Protein AF-A0A920PCC2-F1 (afdb_monomer_lite)

Radius of gyration: 27.1 Å; chains: 1; bounding box: 76×40×64 Å

Foldseek 3Di:
DVVVVVVVVVVVVVVVVVVVVVVVVVVPDDPLDQDDCVLVVVQLVPFWDWDADPNDTDGDGNLVVCLVDVSLVVVLVVLVPDDPVSQDDPVSVVVSVVSNVVSVLSVCPNVPPPDPDSCVCADPPGDNVPDDDD

Secondary structure (DSSP, 8-state):
-HHHHHHHHHHHHHHHHHHHHHHHHHTS----PPPP-HHHHHHHHHHEEEEEETTEEEEEE-HHHHTT-HHHHHHHHHHHT--GGG--SHHHHHHHHHHHHHHHHHHHHHHH-S-S-GGGGSBTTB-GGGSPP-

pLDDT: mean 84.81, std 14.41, range [47.28, 98.25]

Sequence (134 aa):
MQNNFQIVNGIKEKIKILAVSLIFILNGITPVSAFDFSDWDSLIGRHVRPKKVDGILIHAVNYENLKKDSEFSNLVSRLESVHLDSLKTRDEKLVFWINTYNILAAKMVVDHFPIKSIKDIGGFFSPVWKKKSR

Structure (mmCIF, N/CA/C/O backbone):
data_AF-A0A920PCC2-F1
#
_entry.id   AF-A0A920PCC2-F1
#
loop_
_atom_site.group_PDB
_atom_site.id
_atom_site.type_symbol
_atom_site.label_atom_id
_atom_site.label_alt_id
_atom_site.label_comp_id
_atom_site.label_asym_id
_atom_site.label_entity_id
_atom_site.label_seq_id
_atom_site.pdbx_PDB_ins_code
_atom_site.Cartn_x
_atom_site.Cartn_y
_atom_site.Cartn_z
_atom_site.occupancy
_atom_site.B_iso_or_equiv
_atom_site.auth_seq_id
_atom_site.auth_comp_id
_atom_site.auth_asym_id
_atom_site.auth_atom_id
_atom_site.pdbx_PDB_model_num
ATOM 1 N N . MET A 1 1 ? 51.505 -21.918 -50.160 1.00 58.69 1 MET A N 1
ATOM 2 C CA . MET A 1 1 ? 51.452 -21.409 -48.766 1.00 58.69 1 MET A CA 1
ATOM 3 C C . MET A 1 1 ? 50.522 -20.198 -48.584 1.00 58.69 1 MET A C 1
ATOM 5 O O . MET A 1 1 ? 49.883 -20.116 -47.546 1.00 58.69 1 MET A O 1
ATOM 9 N N . GLN A 1 2 ? 50.356 -19.313 -49.579 1.00 59.25 2 GLN A N 1
ATOM 10 C CA . GLN A 1 2 ? 49.478 -18.124 -49.497 1.00 59.25 2 GLN A CA 1
ATOM 11 C C . GLN A 1 2 ? 47.971 -18.415 -49.326 1.00 59.25 2 GLN A C 1
ATOM 13 O O . GLN A 1 2 ? 47.286 -17.666 -48.638 1.00 59.25 2 GLN A O 1
ATOM 18 N N . ASN A 1 3 ? 47.460 -19.511 -49.899 1.00 67.88 3 ASN A N 1
ATOM 19 C CA . ASN A 1 3 ? 46.026 -19.837 -49.882 1.00 67.88 3 ASN A CA 1
ATOM 20 C C . ASN A 1 3 ? 45.499 -20.148 -48.465 1.00 67.88 3 ASN A C 1
ATOM 22 O O . ASN A 1 3 ? 44.472 -19.628 -48.038 1.00 67.88 3 ASN A O 1
ATOM 26 N N . ASN A 1 4 ? 46.264 -20.916 -47.682 1.00 70.38 4 ASN A N 1
ATOM 27 C CA . ASN A 1 4 ? 45.880 -21.285 -46.315 1.00 70.38 4 ASN A CA 1
ATOM 28 C C . ASN A 1 4 ? 45.864 -20.071 -45.377 1.00 70.38 4 ASN A C 1
ATOM 30 O O . ASN A 1 4 ? 45.032 -19.999 -44.479 1.00 70.38 4 ASN A O 1
ATOM 34 N N . PHE A 1 5 ? 46.741 -19.089 -45.608 1.00 73.56 5 PHE A N 1
ATOM 35 C CA . PHE A 1 5 ? 46.778 -17.858 -44.819 1.00 73.56 5 PHE A CA 1
ATOM 36 C C . PHE A 1 5 ? 45.526 -16.995 -45.042 1.00 73.56 5 PHE A C 1
ATOM 38 O O . PHE A 1 5 ? 44.940 -16.502 -44.081 1.00 73.56 5 PHE A O 1
ATOM 45 N N . GLN A 1 6 ? 45.062 -16.875 -46.290 1.00 75.56 6 GLN A N 1
ATOM 46 C CA . GLN A 1 6 ? 43.841 -16.128 -46.618 1.00 75.56 6 GLN A CA 1
ATOM 47 C C . GLN A 1 6 ? 42.579 -16.806 -46.069 1.00 75.56 6 GLN A C 1
ATOM 49 O O . GLN A 1 6 ? 41.711 -16.134 -45.514 1.00 75.56 6 GLN A O 1
ATOM 54 N N . ILE A 1 7 ? 42.513 -18.141 -46.132 1.00 79.25 7 ILE A N 1
ATOM 55 C CA . ILE A 1 7 ? 41.408 -18.921 -45.555 1.00 79.25 7 ILE A CA 1
ATOM 56 C C . ILE A 1 7 ? 41.351 -18.735 -44.031 1.00 79.25 7 ILE A C 1
ATOM 58 O O . ILE A 1 7 ? 40.291 -18.438 -43.482 1.00 79.25 7 ILE A O 1
ATOM 62 N N . VAL A 1 8 ? 42.492 -18.846 -43.342 1.00 81.94 8 VAL A N 1
ATOM 63 C CA . VAL A 1 8 ? 42.563 -18.690 -41.879 1.00 81.94 8 VAL A CA 1
ATOM 64 C C . VAL A 1 8 ? 42.198 -17.267 -41.444 1.00 81.94 8 VAL A C 1
ATOM 66 O O . VAL A 1 8 ? 41.481 -17.100 -40.457 1.00 81.94 8 VAL A O 1
ATOM 69 N N . ASN A 1 9 ? 42.627 -16.241 -42.181 1.00 83.62 9 ASN A N 1
ATOM 70 C CA . ASN A 1 9 ? 42.258 -14.855 -41.881 1.00 83.62 9 ASN A CA 1
ATOM 71 C C . ASN A 1 9 ? 40.765 -14.593 -42.122 1.00 83.62 9 ASN A C 1
ATOM 73 O O . ASN A 1 9 ? 40.118 -13.972 -41.281 1.00 83.62 9 ASN A O 1
ATOM 77 N N . GLY A 1 10 ? 40.190 -15.144 -43.196 1.00 81.50 10 GLY A N 1
ATOM 78 C CA . GLY A 1 10 ? 38.750 -15.070 -43.451 1.00 81.50 10 GLY A CA 1
ATOM 79 C C . GLY A 1 10 ? 37.911 -15.752 -42.364 1.00 81.50 10 GLY A C 1
ATOM 80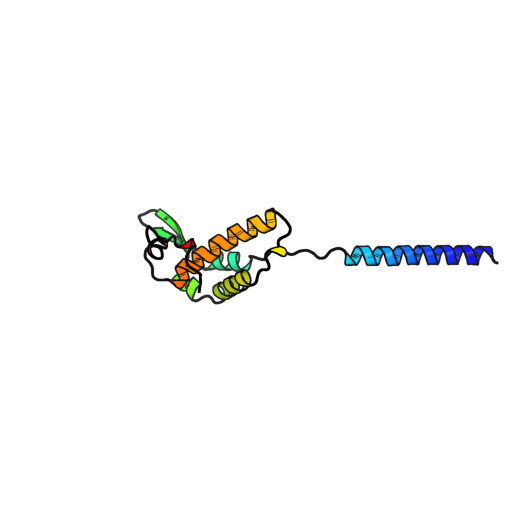 O O . GLY A 1 10 ? 36.869 -15.232 -41.970 1.00 81.50 10 GLY A O 1
ATOM 81 N N . ILE A 1 11 ? 38.380 -16.881 -41.822 1.00 84.44 11 ILE A N 1
ATOM 82 C CA . ILE A 1 11 ? 37.731 -17.565 -40.692 1.00 84.44 11 ILE A CA 1
ATOM 83 C C . ILE A 1 11 ? 37.822 -16.719 -39.413 1.00 84.44 11 ILE A C 1
ATOM 85 O O . ILE A 1 11 ? 36.819 -16.563 -38.719 1.00 84.44 11 ILE A O 1
ATOM 89 N N . LYS A 1 12 ? 38.984 -16.123 -39.114 1.00 85.19 12 LYS A N 1
ATOM 90 C CA . LYS A 1 12 ? 39.169 -15.251 -37.938 1.00 85.19 12 LYS A CA 1
ATOM 91 C C . LYS A 1 12 ? 38.277 -14.009 -37.978 1.00 85.19 12 LYS A C 1
ATOM 93 O O . LYS A 1 12 ? 37.708 -13.654 -36.949 1.00 85.19 12 LYS A O 1
ATOM 98 N N . GLU A 1 13 ? 38.113 -13.390 -39.145 1.00 84.56 13 GLU A N 1
ATOM 99 C CA . GLU A 1 13 ? 37.207 -12.247 -39.316 1.00 84.56 13 GLU A CA 1
ATOM 100 C C . GLU A 1 13 ? 35.737 -12.649 -39.143 1.00 84.56 13 GLU A C 1
ATOM 102 O O . GLU A 1 13 ? 34.997 -11.980 -38.424 1.00 84.56 13 GLU A O 1
ATOM 107 N N . LYS A 1 14 ? 35.314 -13.802 -39.680 1.00 86.38 14 LYS A N 1
ATOM 108 C CA . LYS A 1 14 ? 33.956 -14.324 -39.436 1.00 86.38 14 LYS A CA 1
ATOM 109 C C . LYS A 1 14 ? 33.704 -14.637 -37.958 1.00 86.38 14 LYS A C 1
ATOM 111 O O . LYS A 1 14 ? 32.632 -14.316 -37.453 1.00 86.38 14 LYS A O 1
ATOM 116 N N . ILE A 1 15 ? 34.685 -15.216 -37.258 1.00 86.81 15 ILE A N 1
ATOM 117 C CA . ILE A 1 15 ? 34.603 -15.484 -35.813 1.00 86.81 15 ILE A CA 1
ATOM 118 C C . ILE A 1 15 ? 34.516 -14.175 -35.021 1.00 86.81 15 ILE A C 1
ATOM 120 O O . ILE A 1 15 ? 33.695 -14.080 -34.113 1.00 86.81 15 ILE A O 1
ATOM 124 N N . LYS A 1 16 ? 35.299 -13.148 -35.376 1.00 86.06 16 LYS A N 1
ATOM 125 C CA . LYS A 1 16 ? 35.195 -11.818 -34.757 1.00 86.06 16 LYS A CA 1
ATOM 126 C C . LYS A 1 16 ? 33.820 -11.193 -34.968 1.00 86.06 16 LYS A C 1
ATOM 128 O O . LYS A 1 16 ? 33.236 -10.713 -34.005 1.00 86.06 16 LYS A O 1
ATOM 133 N N . ILE A 1 17 ? 33.289 -11.223 -36.191 1.00 85.00 17 ILE A N 1
ATOM 134 C CA . ILE A 1 17 ? 31.962 -10.671 -36.503 1.00 85.00 17 ILE A CA 1
ATOM 135 C C . ILE A 1 17 ? 30.872 -11.404 -35.710 1.00 85.00 17 ILE A C 1
ATOM 137 O O . ILE A 1 17 ? 29.999 -10.757 -35.130 1.00 85.00 17 ILE A O 1
ATOM 141 N N . LEU A 1 18 ? 30.946 -12.736 -35.620 1.00 86.00 18 LEU A N 1
ATOM 142 C CA . LEU A 1 18 ? 30.042 -13.543 -34.793 1.00 86.00 18 LEU A CA 1
ATOM 143 C C . LEU A 1 18 ? 30.160 -13.196 -33.304 1.00 86.00 18 LEU A C 1
ATOM 145 O O . LEU A 1 18 ? 29.140 -13.003 -32.648 1.00 86.00 18 LEU A O 1
ATOM 149 N N . ALA A 1 19 ? 31.380 -13.062 -32.779 1.00 84.62 19 ALA A N 1
ATOM 150 C CA . ALA A 1 19 ? 31.618 -12.721 -31.379 1.00 84.62 19 ALA A CA 1
ATOM 151 C C . ALA A 1 19 ? 31.102 -11.315 -31.029 1.00 84.62 19 ALA A C 1
ATOM 153 O O . ALA A 1 19 ? 30.443 -11.140 -30.007 1.00 84.62 19 ALA A O 1
ATOM 154 N N . VAL A 1 20 ? 31.331 -10.325 -31.897 1.00 84.00 20 VAL A N 1
ATOM 155 C CA . VAL A 1 20 ? 30.809 -8.960 -31.725 1.00 84.00 20 VAL A CA 1
ATOM 156 C C . VAL A 1 20 ? 29.280 -8.956 -31.790 1.00 84.00 20 VAL A C 1
ATOM 158 O O . VAL A 1 20 ? 28.636 -8.368 -30.926 1.00 84.00 20 VAL A O 1
ATOM 161 N N . SER A 1 21 ? 28.687 -9.668 -32.750 1.00 80.56 21 SER A N 1
ATOM 162 C CA . SER A 1 21 ? 27.225 -9.765 -32.881 1.00 80.56 21 SER A CA 1
ATOM 1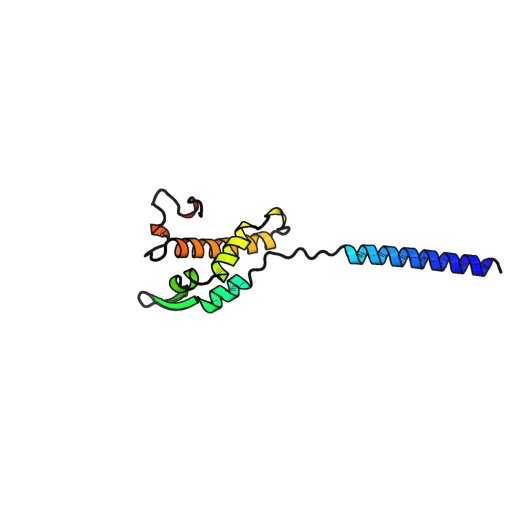63 C C . SER A 1 21 ? 26.581 -10.424 -31.656 1.00 80.56 21 SER A C 1
ATOM 165 O O . SER A 1 21 ? 25.548 -9.964 -31.177 1.00 80.56 21 SER A O 1
ATOM 167 N N . LEU A 1 22 ? 27.220 -11.456 -31.096 1.00 79.94 22 LEU A N 1
ATOM 168 C CA . LEU A 1 22 ? 26.760 -12.133 -29.884 1.00 79.94 22 LEU A CA 1
ATOM 169 C C . LEU A 1 22 ? 26.803 -11.211 -28.655 1.00 79.94 22 LEU A C 1
ATOM 171 O O . LEU A 1 22 ? 25.872 -11.217 -27.855 1.00 79.94 22 LEU A O 1
ATOM 175 N N . ILE A 1 23 ? 27.833 -10.367 -28.531 1.00 78.25 23 ILE A N 1
ATOM 176 C CA . ILE A 1 23 ? 27.928 -9.361 -27.461 1.00 78.25 23 ILE A CA 1
ATOM 177 C C . ILE A 1 23 ? 26.785 -8.340 -27.570 1.00 78.25 23 ILE A C 1
ATOM 179 O O . ILE A 1 23 ? 26.176 -8.006 -26.556 1.00 78.25 23 ILE A O 1
ATOM 183 N N . PHE A 1 24 ? 26.431 -7.883 -28.775 1.00 69.25 24 PHE A N 1
ATOM 184 C CA . PHE A 1 24 ? 25.303 -6.960 -28.959 1.00 69.25 24 PHE A CA 1
ATOM 185 C C . PHE A 1 24 ? 23.943 -7.591 -28.620 1.00 69.25 24 PHE A C 1
ATOM 187 O O . PHE A 1 24 ? 23.093 -6.917 -28.042 1.00 69.25 24 PHE A O 1
ATOM 194 N N . ILE A 1 25 ? 23.748 -8.883 -28.902 1.00 73.69 25 ILE A N 1
ATOM 195 C CA . ILE A 1 25 ? 22.517 -9.611 -28.548 1.00 73.69 25 ILE A CA 1
ATOM 196 C C . ILE A 1 25 ? 22.395 -9.786 -27.023 1.00 73.69 25 ILE A C 1
ATOM 198 O O . ILE A 1 25 ? 21.310 -9.626 -26.469 1.00 73.69 25 ILE A O 1
ATOM 202 N N . LEU A 1 26 ? 23.505 -10.054 -26.327 1.00 66.50 26 LEU A N 1
ATOM 203 C CA . LEU A 1 26 ? 23.517 -10.266 -24.873 1.00 66.50 26 LEU A CA 1
ATOM 204 C C . LEU A 1 26 ? 23.318 -8.977 -24.053 1.00 66.50 26 LEU A C 1
ATOM 206 O O . LEU A 1 26 ? 22.859 -9.052 -22.918 1.00 66.50 26 LEU A O 1
ATOM 210 N N . ASN A 1 27 ? 23.617 -7.801 -24.613 1.00 63.69 27 ASN A N 1
ATOM 211 C CA . ASN A 1 27 ? 23.424 -6.509 -23.936 1.00 63.69 27 ASN A CA 1
ATOM 212 C C . ASN A 1 27 ? 22.042 -5.868 -24.197 1.00 63.69 27 ASN A C 1
ATOM 214 O O . ASN A 1 27 ? 21.749 -4.808 -23.650 1.00 63.69 27 ASN A O 1
ATOM 218 N N . GLY A 1 28 ? 21.197 -6.480 -25.037 1.00 59.84 28 GLY A N 1
ATOM 219 C CA . GLY A 1 28 ? 19.939 -5.887 -25.512 1.00 59.84 28 GLY A CA 1
ATOM 220 C C . GLY A 1 28 ? 18.685 -6.207 -24.693 1.00 59.84 28 GLY A C 1
ATOM 221 O O . GLY A 1 28 ? 17.612 -5.716 -25.033 1.00 59.84 28 GLY A O 1
ATOM 222 N N . ILE A 1 29 ? 18.781 -7.025 -23.643 1.00 59.62 29 ILE A N 1
ATOM 223 C CA . ILE A 1 29 ? 17.620 -7.438 -22.843 1.00 59.62 29 ILE A CA 1
ATOM 224 C C . ILE A 1 29 ? 17.801 -6.924 -21.417 1.00 59.62 29 ILE A C 1
ATOM 226 O O . ILE A 1 29 ? 18.230 -7.654 -20.527 1.00 59.62 29 ILE A O 1
ATOM 230 N N . THR A 1 30 ? 17.476 -5.655 -21.183 1.00 57.75 30 THR A N 1
ATOM 231 C CA . THR A 1 30 ? 17.138 -5.225 -19.826 1.00 57.75 30 THR A CA 1
ATOM 232 C C . THR A 1 30 ? 15.684 -5.630 -19.587 1.00 57.75 30 THR A C 1
ATOM 234 O O . THR A 1 30 ? 14.793 -5.112 -20.265 1.00 57.75 30 THR A O 1
ATOM 237 N N . PRO A 1 31 ? 15.391 -6.580 -18.680 1.00 57.38 31 PRO A N 1
ATOM 238 C CA . PRO A 1 31 ? 14.012 -6.795 -18.283 1.00 57.38 31 PRO A CA 1
ATOM 239 C C . PRO A 1 31 ? 13.528 -5.492 -17.648 1.00 57.38 31 PRO A C 1
ATOM 241 O O . PRO A 1 31 ? 14.037 -5.067 -16.609 1.00 57.38 31 PRO A O 1
ATOM 244 N N . VAL A 1 32 ? 12.574 -4.822 -18.294 1.00 60.06 32 VAL A N 1
ATOM 245 C CA . VAL A 1 32 ? 11.833 -3.756 -17.630 1.00 60.06 32 VAL A CA 1
ATOM 246 C C . VAL A 1 32 ? 10.965 -4.455 -16.590 1.00 60.06 32 VAL A C 1
ATOM 248 O O . VAL A 1 32 ? 10.010 -5.154 -16.916 1.00 60.06 32 VAL A O 1
ATOM 251 N N . SER A 1 33 ? 11.387 -4.405 -15.329 1.00 65.88 33 SER A N 1
ATOM 252 C CA . SER A 1 33 ? 10.588 -4.989 -14.260 1.00 65.88 33 SER A CA 1
ATOM 253 C C . SER A 1 33 ? 9.437 -4.041 -13.968 1.00 65.88 33 SER A C 1
ATOM 255 O O . SER A 1 33 ? 9.660 -2.877 -13.630 1.00 65.88 33 SER A O 1
ATOM 257 N N . ALA A 1 34 ? 8.210 -4.547 -14.069 1.00 80.81 34 ALA A N 1
ATOM 258 C CA . ALA A 1 34 ? 7.047 -3.894 -13.490 1.00 80.81 34 ALA A CA 1
ATOM 259 C C . ALA A 1 34 ? 7.261 -3.663 -11.980 1.00 80.81 34 ALA A C 1
ATOM 261 O O . ALA A 1 34 ? 8.113 -4.306 -11.355 1.00 80.81 34 ALA A O 1
ATOM 262 N N . PHE A 1 35 ? 6.484 -2.751 -11.390 1.00 90.81 35 PHE A N 1
ATOM 263 C CA . PHE A 1 35 ? 6.489 -2.557 -9.940 1.00 90.81 35 PHE A CA 1
ATOM 264 C C . PHE A 1 35 ? 6.115 -3.867 -9.231 1.00 90.81 35 PHE A C 1
ATOM 266 O O . PHE A 1 35 ? 5.087 -4.466 -9.546 1.00 90.81 35 PHE A O 1
ATOM 273 N N . ASP A 1 36 ? 6.942 -4.294 -8.279 1.00 92.31 36 ASP A N 1
ATOM 274 C CA . ASP A 1 36 ? 6.700 -5.505 -7.495 1.00 92.31 36 ASP A CA 1
ATOM 275 C C . ASP A 1 36 ? 5.752 -5.226 -6.318 1.00 92.31 36 ASP A C 1
ATOM 277 O O . ASP A 1 36 ? 6.069 -4.407 -5.452 1.00 92.31 36 ASP A O 1
ATOM 281 N N . PHE A 1 37 ? 4.618 -5.931 -6.296 1.00 95.56 37 PHE A N 1
ATOM 282 C CA . PHE A 1 37 ? 3.569 -5.857 -5.273 1.00 95.56 37 PHE A CA 1
ATOM 283 C C . PHE A 1 37 ? 3.582 -7.052 -4.295 1.00 95.56 37 PHE A C 1
ATOM 285 O O . PHE A 1 37 ? 2.620 -7.250 -3.556 1.00 95.56 37 PHE A O 1
ATOM 292 N N . SER A 1 38 ? 4.645 -7.862 -4.264 1.00 95.69 38 SER A N 1
ATOM 293 C CA . SER A 1 38 ? 4.753 -9.035 -3.378 1.00 95.69 38 SER A CA 1
ATOM 294 C C . SER A 1 38 ? 4.637 -8.710 -1.876 1.00 95.69 38 SER A C 1
ATOM 296 O O . SER A 1 38 ? 4.126 -9.510 -1.082 1.00 95.69 38 SER A O 1
ATOM 298 N N . ASP A 1 39 ? 5.062 -7.513 -1.471 1.00 95.25 39 ASP A N 1
ATOM 299 C CA . ASP A 1 39 ? 4.877 -6.981 -0.121 1.00 95.25 39 ASP A CA 1
ATOM 300 C C . ASP A 1 39 ? 3.405 -6.678 0.174 1.00 95.25 39 ASP A C 1
ATOM 302 O O . ASP A 1 39 ? 2.920 -6.996 1.261 1.00 95.25 39 ASP A O 1
ATOM 306 N N . TRP A 1 40 ? 2.658 -6.152 -0.802 1.00 97.25 40 TRP A N 1
ATOM 307 C CA . TRP A 1 40 ? 1.211 -5.982 -0.683 1.00 97.25 40 TRP A CA 1
ATOM 308 C C . TRP A 1 40 ? 0.488 -7.320 -0.501 1.00 97.25 40 TRP A C 1
ATOM 310 O O . TRP A 1 40 ? -0.328 -7.443 0.415 1.00 97.25 40 TRP A O 1
ATOM 320 N N . ASP A 1 41 ? 0.834 -8.338 -1.294 1.00 96.62 41 ASP A N 1
ATOM 321 C CA . ASP A 1 41 ? 0.276 -9.693 -1.169 1.00 96.62 41 ASP A CA 1
ATOM 322 C C . ASP A 1 41 ? 0.548 -10.298 0.219 1.00 96.62 41 ASP A C 1
ATOM 324 O O . ASP A 1 41 ? -0.325 -10.897 0.860 1.00 96.62 41 ASP A O 1
ATOM 328 N N . SER A 1 42 ? 1.755 -10.079 0.736 1.00 97.62 42 SER A N 1
ATOM 329 C CA . SER A 1 42 ? 2.138 -10.518 2.077 1.00 97.62 42 SER A CA 1
ATOM 330 C C . SER A 1 42 ? 1.347 -9.777 3.163 1.00 97.62 42 SER A C 1
ATOM 332 O O . SER A 1 42 ? 0.832 -10.399 4.099 1.00 97.62 42 SER A O 1
ATOM 334 N N . LEU A 1 43 ? 1.182 -8.458 3.026 1.00 98.19 43 LEU A N 1
ATOM 335 C CA . LEU A 1 43 ? 0.423 -7.616 3.953 1.00 98.19 43 LEU A CA 1
ATOM 336 C C . LEU A 1 43 ? -1.051 -8.022 4.024 1.00 98.19 43 LEU A C 1
ATOM 338 O O . LEU A 1 43 ? -1.580 -8.192 5.127 1.00 98.19 43 LEU A O 1
ATOM 342 N N . ILE A 1 44 ? -1.719 -8.240 2.885 1.00 96.81 44 ILE A N 1
ATOM 343 C CA . ILE A 1 44 ? -3.113 -8.711 2.887 1.00 96.81 44 ILE A CA 1
ATOM 344 C C . ILE A 1 44 ? -3.217 -10.105 3.517 1.00 96.81 44 ILE A C 1
ATOM 346 O O . ILE A 1 44 ? -4.109 -10.342 4.334 1.00 96.81 44 ILE A O 1
ATOM 350 N N . GLY A 1 45 ? -2.260 -10.997 3.239 1.00 97.31 45 GLY A N 1
ATOM 351 C CA . GLY A 1 45 ? -2.202 -12.332 3.829 1.00 97.31 45 GLY A CA 1
ATOM 352 C C . GLY A 1 45 ? -2.064 -12.308 5.355 1.00 97.31 45 GLY A C 1
ATOM 353 O O . GLY A 1 45 ? -2.643 -13.147 6.050 1.00 97.31 45 GLY A O 1
ATOM 354 N N . ARG A 1 46 ? -1.362 -11.319 5.917 1.00 97.56 46 ARG A N 1
ATOM 355 C CA . ARG A 1 46 ? -1.201 -11.157 7.373 1.00 97.56 46 ARG A CA 1
ATOM 356 C C . ARG A 1 46 ? -2.361 -10.419 8.038 1.00 97.56 46 ARG A C 1
ATOM 358 O O . ARG A 1 46 ? -2.754 -10.801 9.140 1.00 97.56 46 ARG A O 1
ATOM 365 N N . HIS A 1 47 ? -2.931 -9.411 7.381 1.00 97.88 47 HIS A N 1
ATOM 366 C CA . HIS A 1 47 ? -3.845 -8.461 8.028 1.00 97.88 47 HIS A CA 1
ATOM 367 C C . HIS A 1 47 ? -5.313 -8.596 7.624 1.00 97.88 47 HIS A C 1
ATOM 369 O O . HIS A 1 47 ? -6.162 -7.979 8.263 1.00 97.88 47 HIS A O 1
ATOM 375 N N . VAL A 1 48 ? -5.659 -9.408 6.623 1.00 97.69 48 VAL A N 1
ATOM 376 C CA . VAL A 1 48 ? -7.060 -9.657 6.242 1.00 97.69 48 VAL A CA 1
ATOM 377 C C . VAL A 1 48 ? -7.578 -10.921 6.912 1.00 97.69 48 VAL A C 1
ATOM 379 O O . VAL A 1 48 ? -6.997 -11.998 6.775 1.00 97.69 48 VAL A O 1
ATOM 382 N N . ARG A 1 49 ? -8.692 -10.821 7.639 1.00 96.56 49 ARG A N 1
ATOM 383 C CA . ARG A 1 49 ? -9.307 -11.963 8.332 1.00 96.56 49 ARG A CA 1
ATOM 384 C C . ARG A 1 49 ? -10.827 -11.964 8.168 1.00 96.56 49 ARG A C 1
ATOM 386 O O . ARG A 1 49 ? -11.425 -10.891 8.065 1.00 96.56 49 ARG A O 1
ATOM 393 N N . PRO A 1 50 ? -11.472 -13.144 8.165 1.00 96.88 50 PRO A N 1
ATOM 394 C CA . PRO A 1 50 ? -12.922 -13.221 8.245 1.00 96.88 50 PRO A CA 1
ATOM 395 C C . PRO A 1 50 ? -13.441 -12.500 9.497 1.00 96.88 50 PRO A C 1
ATOM 397 O O . PRO A 1 50 ? -12.941 -12.710 10.602 1.00 96.88 50 PRO A O 1
ATOM 400 N N . LYS A 1 51 ? -14.454 -11.656 9.327 1.00 94.94 51 LYS A N 1
ATOM 401 C CA . LYS A 1 51 ? -15.148 -10.923 10.385 1.00 94.94 51 LYS A CA 1
ATOM 402 C C . LYS A 1 51 ? -16.634 -10.885 10.060 1.00 94.94 51 LYS A C 1
ATOM 404 O O . LYS A 1 51 ? -17.014 -10.668 8.914 1.00 94.94 51 LYS A O 1
ATOM 409 N N . LYS A 1 52 ? -17.479 -11.077 11.070 1.00 96.12 52 LYS A N 1
ATOM 410 C CA . LYS A 1 52 ? -18.930 -10.947 10.924 1.00 96.12 52 LYS A CA 1
ATOM 411 C C . LYS A 1 52 ? -19.340 -9.501 11.213 1.00 96.12 52 LYS A C 1
ATOM 413 O O . LYS A 1 52 ? -19.023 -8.988 12.284 1.00 96.12 52 LYS A O 1
ATOM 418 N N . VAL A 1 53 ? -20.014 -8.854 10.267 1.00 88.81 53 VAL A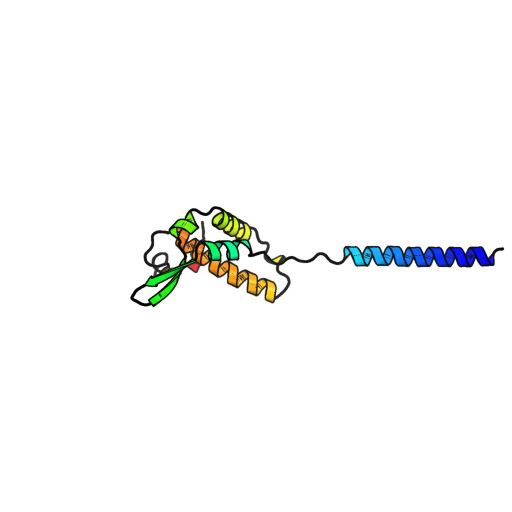 N 1
ATOM 419 C CA . VAL A 1 53 ? -20.577 -7.500 10.401 1.00 88.81 53 VAL A CA 1
ATOM 420 C C . VAL A 1 53 ? -22.049 -7.585 10.025 1.00 88.81 53 VAL A C 1
ATOM 422 O O . VAL A 1 53 ? -22.368 -8.079 8.950 1.00 88.81 53 VAL A O 1
ATOM 425 N N . ASP A 1 54 ? -22.940 -7.199 10.941 1.00 92.50 54 ASP A N 1
ATOM 426 C CA . ASP A 1 54 ? -24.400 -7.249 10.754 1.00 92.50 54 ASP A CA 1
ATOM 427 C C . ASP A 1 54 ? -24.921 -8.600 10.235 1.00 92.50 54 ASP A C 1
ATOM 429 O O . ASP A 1 54 ? -25.805 -8.687 9.390 1.00 92.50 54 ASP A O 1
ATOM 433 N N . GLY A 1 55 ? -24.335 -9.696 10.722 1.00 93.81 55 GLY A N 1
ATOM 434 C CA . GLY A 1 55 ? -24.711 -11.045 10.298 1.00 93.81 55 GLY A CA 1
ATOM 435 C C . GLY A 1 55 ? -23.952 -11.578 9.077 1.00 93.81 55 GLY A C 1
ATOM 436 O O . GLY A 1 55 ? -23.930 -12.792 8.880 1.00 93.81 55 GLY A O 1
ATOM 437 N N . ILE A 1 56 ? -23.274 -10.717 8.316 1.00 95.00 56 ILE A N 1
ATOM 438 C CA . ILE A 1 56 ? -22.593 -11.051 7.060 1.00 95.00 56 ILE A CA 1
ATOM 439 C C . ILE A 1 56 ? -21.116 -11.345 7.329 1.00 95.00 56 ILE A C 1
ATOM 441 O O . ILE A 1 56 ? -20.419 -10.556 7.967 1.00 95.00 56 ILE A O 1
ATOM 445 N N . LEU A 1 57 ? -20.627 -12.489 6.844 1.00 95.88 57 LEU A N 1
ATOM 446 C CA . LEU A 1 57 ? -19.206 -12.824 6.894 1.00 95.88 57 LEU A CA 1
ATOM 447 C C . LEU A 1 57 ? -18.469 -12.088 5.771 1.00 95.88 57 LEU A C 1
ATOM 449 O O . LEU A 1 57 ? -18.754 -12.302 4.597 1.00 95.88 57 LEU A O 1
ATOM 453 N N . ILE A 1 58 ? -17.512 -11.241 6.138 1.00 94.62 58 ILE A N 1
ATOM 454 C CA . ILE A 1 58 ? -16.657 -10.504 5.204 1.00 94.62 58 ILE A CA 1
ATOM 455 C C . ILE A 1 58 ? -15.186 -10.760 5.518 1.00 94.62 58 ILE A C 1
ATOM 457 O O . ILE A 1 58 ? -14.831 -11.065 6.653 1.00 94.62 58 ILE A O 1
ATOM 461 N N . HIS A 1 59 ? -14.312 -10.575 4.537 1.00 95.56 59 HIS A N 1
ATOM 462 C CA . HIS A 1 59 ? -12.874 -10.488 4.775 1.00 95.56 59 HIS A CA 1
ATOM 463 C C . HIS A 1 59 ? -12.521 -9.035 5.089 1.00 95.56 59 HIS A C 1
ATOM 465 O O . HIS A 1 59 ? -12.518 -8.181 4.206 1.00 95.56 59 HIS A O 1
ATOM 471 N N . ALA A 1 60 ? -12.286 -8.741 6.365 1.00 94.62 60 ALA A N 1
ATOM 472 C CA . ALA A 1 60 ? -11.996 -7.395 6.835 1.00 94.62 60 ALA A CA 1
ATOM 473 C C . ALA A 1 60 ? -10.493 -7.211 7.063 1.00 94.62 60 ALA A C 1
ATOM 475 O O . ALA A 1 60 ? -9.819 -8.088 7.606 1.00 94.62 60 ALA A O 1
ATOM 476 N N . VAL A 1 61 ? -9.984 -6.040 6.685 1.00 96.31 61 VAL A N 1
ATOM 477 C CA . VAL A 1 61 ? -8.617 -5.612 6.997 1.00 96.31 61 VAL A CA 1
ATOM 478 C C . VAL A 1 61 ? -8.538 -5.222 8.476 1.00 96.31 61 VAL A C 1
ATOM 480 O O . VAL A 1 61 ? -9.356 -4.442 8.972 1.00 96.31 61 VAL A O 1
ATOM 483 N N . ASN A 1 62 ? -7.536 -5.731 9.187 1.00 96.44 62 ASN A N 1
ATOM 484 C CA . ASN A 1 62 ? -7.182 -5.298 10.532 1.00 96.44 62 ASN A CA 1
ATOM 485 C C . ASN A 1 62 ? -6.340 -4.013 10.463 1.00 96.44 62 ASN A C 1
ATOM 487 O O . ASN A 1 62 ? -5.114 -4.046 10.556 1.00 96.44 62 ASN A O 1
ATOM 491 N N . TYR A 1 63 ? -7.012 -2.874 10.282 1.00 95.62 63 TYR A N 1
ATOM 492 C CA . TYR A 1 63 ? -6.356 -1.568 10.151 1.00 95.62 63 TYR A CA 1
ATOM 493 C C . TYR A 1 63 ? -5.555 -1.146 11.389 1.00 95.62 63 TYR A C 1
ATOM 495 O O . TYR A 1 63 ? -4.584 -0.407 11.252 1.00 95.62 63 TYR A O 1
ATOM 503 N N . GLU A 1 64 ? -5.921 -1.624 12.582 1.00 95.44 64 GLU A N 1
ATOM 504 C CA . GLU A 1 64 ? -5.174 -1.325 13.806 1.00 95.44 64 GLU A CA 1
ATOM 505 C C . GLU A 1 64 ? -3.762 -1.923 13.763 1.00 95.44 64 GLU A C 1
ATOM 507 O O . GLU A 1 64 ? -2.793 -1.245 14.106 1.00 95.44 64 GLU A O 1
ATOM 512 N N . ASN A 1 65 ? -3.640 -3.177 13.320 1.00 97.25 65 ASN A N 1
ATOM 513 C CA . ASN A 1 65 ? -2.344 -3.839 13.186 1.00 97.25 65 ASN A CA 1
ATOM 514 C C . ASN A 1 65 ? -1.614 -3.423 11.908 1.00 97.25 65 ASN A C 1
ATOM 516 O O . ASN A 1 65 ? -0.403 -3.235 11.957 1.00 97.25 65 ASN A O 1
ATOM 520 N N . LEU A 1 66 ? -2.333 -3.189 10.804 1.00 97.81 66 LEU A N 1
ATOM 521 C CA . LEU A 1 66 ? -1.738 -2.672 9.569 1.00 97.81 66 LEU A CA 1
ATOM 522 C C . LEU A 1 66 ? -1.055 -1.312 9.798 1.00 97.81 66 LEU A C 1
ATOM 524 O O . LEU A 1 66 ? 0.035 -1.085 9.291 1.00 97.81 66 LEU A O 1
ATOM 528 N N . LYS A 1 67 ? -1.647 -0.434 10.624 1.00 96.38 67 LYS A N 1
ATOM 529 C CA . LYS A 1 67 ? -1.058 0.860 11.020 1.00 96.38 67 LYS A CA 1
ATOM 530 C C . LYS A 1 67 ? 0.292 0.729 11.734 1.00 96.38 67 LYS A C 1
ATOM 532 O O . LYS A 1 67 ? 1.084 1.665 11.702 1.00 96.38 67 LYS A O 1
ATOM 537 N N . LYS A 1 68 ? 0.526 -0.393 12.418 1.00 97.38 68 LYS A N 1
ATOM 538 C CA . LYS A 1 68 ? 1.742 -0.661 13.202 1.00 97.38 68 LYS A CA 1
ATOM 539 C C . LYS A 1 68 ? 2.796 -1.439 12.397 1.00 97.38 68 LYS A C 1
ATOM 541 O O . LYS A 1 68 ? 3.914 -1.588 12.878 1.00 97.38 68 LYS A O 1
ATOM 546 N N . ASP A 1 69 ? 2.448 -1.948 11.212 1.00 98.00 69 ASP A N 1
ATOM 547 C CA . ASP A 1 69 ? 3.340 -2.737 10.358 1.00 98.00 69 ASP A CA 1
ATOM 548 C C . ASP A 1 69 ? 4.196 -1.806 9.482 1.00 98.00 69 ASP A C 1
ATOM 550 O O . ASP A 1 69 ? 3.687 -1.105 8.604 1.00 98.00 69 ASP A O 1
ATOM 554 N N . SER A 1 70 ? 5.508 -1.790 9.722 1.00 97.69 70 SER A N 1
ATOM 555 C CA . SER A 1 70 ? 6.442 -0.930 8.990 1.00 97.69 70 SER A CA 1
ATOM 556 C C . SER A 1 70 ? 6.580 -1.310 7.514 1.00 97.69 70 SER A C 1
ATOM 558 O O . SER A 1 70 ? 6.912 -0.444 6.700 1.00 97.69 70 SER A O 1
ATOM 560 N N . GLU A 1 71 ? 6.275 -2.558 7.129 1.00 97.94 71 GLU A N 1
ATOM 561 C CA . GLU A 1 71 ? 6.239 -2.954 5.717 1.00 97.94 71 GLU A CA 1
ATOM 562 C C . GLU A 1 71 ? 5.166 -2.170 4.955 1.00 97.94 71 GLU A C 1
ATOM 564 O O . GLU A 1 71 ? 5.386 -1.797 3.804 1.00 97.94 71 GLU A O 1
ATOM 569 N N . PHE A 1 72 ? 4.045 -1.829 5.602 1.00 98.25 72 PHE A N 1
ATOM 570 C CA . PHE A 1 72 ? 2.999 -1.032 4.966 1.00 98.25 72 PHE A CA 1
ATOM 571 C C . PHE A 1 72 ? 3.460 0.402 4.685 1.00 98.25 72 PHE A C 1
ATOM 573 O O . PHE A 1 72 ? 3.268 0.903 3.577 1.00 98.25 72 PHE A O 1
ATOM 580 N N . SER A 1 73 ? 4.118 1.061 5.647 1.00 97.00 73 SER A N 1
ATOM 581 C CA . SER A 1 73 ? 4.690 2.395 5.411 1.00 97.00 73 SER A CA 1
ATOM 582 C C . SER A 1 73 ? 5.785 2.373 4.344 1.00 97.00 73 SER A C 1
ATOM 584 O O . SER A 1 73 ? 5.831 3.267 3.503 1.00 97.00 73 SER A O 1
ATOM 586 N N . ASN A 1 74 ? 6.619 1.328 4.325 1.00 97.81 74 ASN A N 1
ATOM 587 C CA . ASN A 1 74 ? 7.675 1.177 3.325 1.00 97.81 74 ASN A CA 1
ATOM 588 C C . ASN A 1 74 ? 7.098 0.991 1.915 1.00 97.81 74 ASN A C 1
ATOM 590 O O . ASN A 1 74 ? 7.576 1.622 0.972 1.00 97.81 74 ASN A O 1
ATOM 594 N N . LEU A 1 75 ? 6.048 0.176 1.768 1.00 97.81 75 LEU A N 1
ATOM 595 C CA . LEU A 1 75 ? 5.321 0.003 0.509 1.00 97.81 75 LEU A CA 1
ATOM 596 C C . LEU A 1 75 ? 4.762 1.339 0.001 1.00 97.81 75 LEU A C 1
ATOM 598 O O . LEU A 1 75 ? 4.947 1.683 -1.165 1.00 97.81 75 LEU A O 1
ATOM 602 N N . VAL A 1 76 ? 4.129 2.126 0.874 1.00 97.06 76 VAL A N 1
ATOM 603 C CA . VAL A 1 76 ? 3.621 3.460 0.512 1.00 97.06 76 VAL A CA 1
ATOM 604 C C . VAL A 1 76 ? 4.752 4.360 0.005 1.00 97.06 76 VAL A C 1
ATOM 606 O O . VAL A 1 76 ? 4.624 4.937 -1.073 1.00 97.06 76 VAL A O 1
ATOM 609 N N . SER A 1 77 ? 5.878 4.441 0.720 1.00 96.25 77 SER A N 1
ATOM 610 C CA . SER A 1 77 ? 7.021 5.256 0.285 1.00 96.25 77 SER A CA 1
ATOM 611 C C . SER A 1 77 ? 7.601 4.788 -1.052 1.00 96.25 77 SER A C 1
ATOM 613 O O . SER A 1 77 ? 7.969 5.607 -1.894 1.00 96.25 77 SER A O 1
ATOM 615 N N . ARG A 1 78 ? 7.642 3.471 -1.296 1.00 95.62 78 ARG A N 1
ATOM 616 C CA . ARG A 1 78 ? 8.048 2.920 -2.595 1.00 95.62 78 ARG A CA 1
ATOM 617 C C . ARG A 1 78 ? 7.112 3.373 -3.711 1.00 95.62 78 ARG A C 1
ATOM 619 O O . ARG A 1 78 ? 7.611 3.777 -4.758 1.00 95.62 78 ARG A O 1
ATOM 626 N N . LEU A 1 79 ? 5.794 3.343 -3.499 1.00 95.00 79 LEU A N 1
ATOM 627 C CA . LEU A 1 79 ? 4.817 3.809 -4.491 1.00 95.00 79 LEU A CA 1
ATOM 628 C C . LEU A 1 79 ? 5.016 5.286 -4.843 1.00 95.00 79 LEU A C 1
ATOM 630 O O . LEU A 1 79 ? 4.966 5.646 -6.017 1.00 95.00 79 LEU A O 1
ATOM 634 N N . GLU A 1 80 ? 5.288 6.128 -3.847 1.00 91.25 80 GLU A N 1
ATOM 635 C CA . GLU A 1 80 ? 5.534 7.563 -4.041 1.00 91.25 80 GLU A CA 1
ATOM 636 C C . GLU A 1 80 ? 6.817 7.848 -4.841 1.00 91.25 80 GLU A C 1
ATOM 638 O O . GLU A 1 80 ? 6.897 8.859 -5.536 1.00 91.25 80 GLU A O 1
ATOM 643 N N . SER A 1 81 ? 7.801 6.943 -4.793 1.00 92.31 81 SER A N 1
ATOM 644 C CA . SER A 1 81 ? 9.053 7.051 -5.557 1.00 92.31 81 SER A CA 1
ATOM 645 C C . SER A 1 81 ? 8.981 6.542 -7.004 1.00 92.31 81 SER A C 1
ATOM 647 O O . SER A 1 81 ? 9.973 6.621 -7.730 1.00 92.31 81 SER A O 1
ATOM 649 N N . VAL A 1 82 ? 7.840 6.008 -7.455 1.00 91.62 82 VAL A N 1
ATOM 650 C CA . VAL A 1 82 ? 7.736 5.428 -8.803 1.00 91.62 82 VAL A CA 1
ATOM 651 C C . VAL A 1 82 ? 7.734 6.510 -9.878 1.00 91.62 82 VAL A C 1
ATOM 653 O O . VAL A 1 82 ? 6.857 7.371 -9.935 1.00 91.62 82 VAL A O 1
ATOM 656 N N . HIS A 1 83 ? 8.663 6.396 -10.827 1.00 90.50 83 HIS A N 1
ATOM 657 C CA . HIS A 1 83 ? 8.626 7.169 -12.064 1.00 90.50 83 HIS A CA 1
ATOM 658 C C . HIS A 1 83 ? 7.630 6.542 -13.042 1.00 90.50 83 HIS A C 1
ATOM 660 O O . HIS A 1 83 ? 7.888 5.468 -13.580 1.00 90.50 83 HIS A O 1
ATOM 666 N N . LEU A 1 84 ? 6.506 7.207 -13.318 1.00 87.44 84 LEU A N 1
ATOM 667 C CA . LEU A 1 84 ? 5.448 6.662 -14.188 1.00 87.44 84 LEU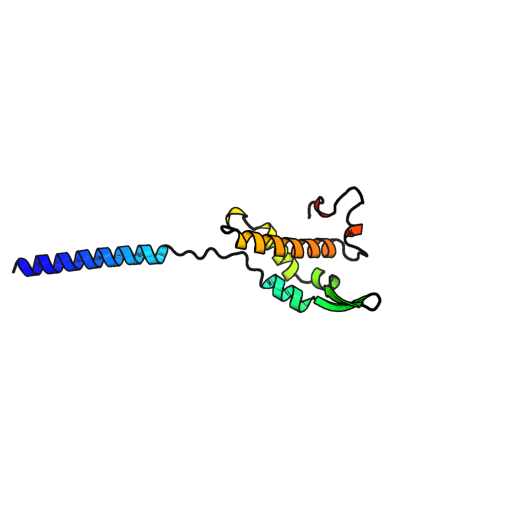 A CA 1
ATOM 668 C C . LEU A 1 84 ? 5.920 6.353 -15.619 1.00 87.44 84 LEU A C 1
ATOM 670 O O . LEU A 1 84 ? 5.391 5.439 -16.249 1.00 87.44 84 LEU A O 1
ATOM 674 N N . ASP A 1 85 ? 6.955 7.043 -16.105 1.00 87.50 85 ASP A N 1
ATOM 675 C CA . ASP A 1 85 ? 7.570 6.780 -17.413 1.00 87.50 85 ASP A CA 1
ATOM 676 C C . ASP A 1 85 ? 8.295 5.425 -17.477 1.00 87.50 85 ASP A C 1
ATOM 678 O O . ASP A 1 85 ? 8.633 4.951 -18.567 1.00 87.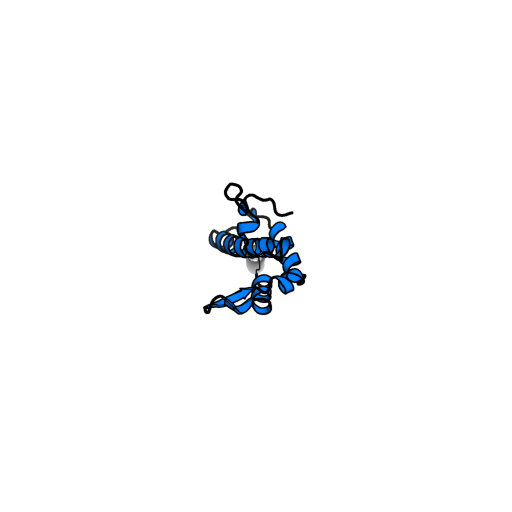50 85 ASP A O 1
ATOM 682 N N . SER A 1 86 ? 8.541 4.783 -16.328 1.00 87.06 86 SER A N 1
ATOM 683 C CA . SER A 1 86 ? 9.065 3.414 -16.257 1.00 87.06 86 SER A CA 1
ATOM 684 C C . SER A 1 86 ? 8.026 2.362 -16.656 1.00 87.06 86 SER A C 1
ATOM 686 O O . SER A 1 86 ? 8.416 1.306 -17.140 1.00 87.06 86 SER A O 1
ATOM 688 N N . LEU A 1 87 ? 6.727 2.670 -16.542 1.00 89.56 87 LEU A N 1
ATOM 689 C CA . LEU A 1 87 ? 5.628 1.786 -16.935 1.00 89.56 87 LEU A CA 1
ATOM 690 C C . LEU A 1 87 ? 5.422 1.896 -18.453 1.00 89.56 87 LEU A C 1
ATOM 692 O O . LEU A 1 87 ? 4.859 2.875 -18.957 1.00 89.56 87 LEU A O 1
ATOM 696 N N . LYS A 1 88 ? 5.911 0.912 -19.205 1.00 88.62 88 LYS A N 1
ATOM 697 C CA . LYS A 1 88 ? 5.972 0.943 -20.672 1.00 88.62 88 LYS A CA 1
ATOM 698 C C . LYS A 1 88 ? 4.693 0.430 -21.306 1.00 88.62 88 LYS A C 1
ATOM 700 O O . LYS A 1 88 ? 4.216 1.020 -22.277 1.00 88.62 88 LYS A O 1
ATOM 705 N N . THR A 1 89 ? 4.122 -0.637 -20.761 1.00 90.44 89 THR A N 1
ATOM 706 C CA . THR A 1 89 ? 2.960 -1.296 -21.364 1.00 90.44 89 THR A CA 1
ATOM 707 C C . THR A 1 89 ? 1.643 -0.809 -20.764 1.00 90.44 89 THR A C 1
ATOM 709 O O . THR A 1 89 ? 1.582 -0.232 -19.675 1.00 90.44 89 THR A O 1
ATOM 712 N N . ARG A 1 90 ? 0.543 -1.024 -21.494 1.00 92.00 90 ARG A N 1
ATOM 713 C CA . ARG A 1 90 ? -0.810 -0.767 -20.980 1.00 92.00 90 ARG A CA 1
ATOM 714 C C . ARG A 1 90 ? -1.103 -1.621 -19.746 1.00 92.00 90 ARG A C 1
ATOM 716 O O . ARG A 1 90 ? -1.705 -1.118 -18.802 1.00 92.00 90 ARG A O 1
ATOM 723 N N . ASP A 1 91 ? -0.676 -2.878 -19.764 1.00 92.50 91 ASP A N 1
ATOM 724 C CA . ASP A 1 91 ? -0.976 -3.833 -18.702 1.00 92.50 91 ASP A CA 1
ATOM 725 C C . ASP A 1 91 ? -0.170 -3.521 -17.436 1.00 92.50 91 ASP A C 1
ATOM 727 O O . ASP A 1 91 ? -0.746 -3.509 -16.352 1.00 92.50 91 ASP A O 1
ATOM 731 N N . GLU A 1 92 ? 1.102 -3.125 -17.564 1.00 91.19 92 GLU A N 1
ATOM 732 C CA . GLU A 1 92 ? 1.899 -2.595 -16.445 1.00 91.19 92 GLU A CA 1
ATOM 733 C C . GLU A 1 92 ? 1.214 -1.402 -15.778 1.00 91.19 92 GLU A C 1
ATOM 735 O O . GLU A 1 92 ? 1.077 -1.363 -14.556 1.00 91.19 92 GLU A O 1
ATOM 740 N N . LYS A 1 93 ? 0.729 -0.441 -16.575 1.00 93.31 93 LYS A N 1
ATOM 741 C CA . LYS A 1 93 ? -0.002 0.722 -16.055 1.00 93.31 93 LYS A CA 1
ATOM 742 C C . LYS A 1 93 ? -1.292 0.304 -15.359 1.00 93.31 93 LYS A C 1
ATOM 744 O O . LYS A 1 93 ? -1.597 0.822 -14.290 1.00 93.31 93 LYS A O 1
ATOM 749 N N . LEU A 1 94 ? -2.053 -0.615 -15.950 1.00 94.19 94 LEU A N 1
ATOM 750 C CA . LEU A 1 94 ? -3.315 -1.083 -15.384 1.00 94.19 94 LEU A CA 1
ATOM 751 C C . LEU A 1 94 ? -3.097 -1.777 -14.033 1.00 94.19 94 LEU A C 1
ATOM 753 O O . LEU A 1 94 ? -3.742 -1.412 -13.051 1.00 94.19 94 LEU A O 1
ATOM 757 N N . VAL A 1 95 ? -2.159 -2.726 -13.971 1.00 93.94 95 VAL A N 1
ATOM 758 C CA . VAL A 1 95 ? -1.788 -3.438 -12.738 1.00 93.94 95 VAL A CA 1
ATOM 759 C C . VAL A 1 95 ? -1.291 -2.459 -11.682 1.00 93.94 95 VAL A C 1
ATOM 761 O O . VAL A 1 95 ? -1.720 -2.532 -10.528 1.00 93.94 95 VAL A O 1
ATOM 764 N N . PHE A 1 96 ? -0.436 -1.513 -12.078 1.00 94.94 96 PHE A N 1
ATOM 765 C CA . PHE A 1 96 ? 0.085 -0.499 -11.173 1.00 94.94 96 PHE A CA 1
ATOM 766 C C . PHE A 1 96 ? -1.038 0.339 -10.557 1.00 94.94 96 PHE A C 1
ATOM 768 O O . PHE A 1 96 ? -1.118 0.456 -9.334 1.00 94.94 96 PHE A O 1
ATOM 775 N N . TRP A 1 97 ? -1.938 0.889 -11.377 1.00 95.56 97 TRP A N 1
ATOM 776 C CA . TRP A 1 97 ? -2.987 1.786 -10.894 1.00 95.56 97 TRP A CA 1
ATOM 777 C C . TRP A 1 97 ? -4.051 1.080 -10.052 1.00 95.56 97 TRP A C 1
ATOM 779 O O . TRP A 1 97 ? -4.499 1.656 -9.060 1.00 95.56 97 TRP A O 1
ATOM 789 N N . ILE A 1 98 ? -4.424 -0.160 -10.388 1.00 95.56 98 ILE A N 1
ATOM 790 C CA . ILE A 1 98 ? -5.379 -0.945 -9.587 1.00 95.56 98 ILE A CA 1
ATOM 791 C C . ILE A 1 98 ? -4.817 -1.203 -8.185 1.00 95.56 98 ILE A C 1
ATOM 793 O O . ILE A 1 98 ? -5.496 -0.945 -7.189 1.00 95.56 98 ILE A O 1
ATOM 797 N N . ASN A 1 99 ? -3.573 -1.680 -8.095 1.00 96.75 99 ASN A N 1
ATOM 798 C CA . ASN A 1 99 ? -2.957 -1.967 -6.801 1.00 96.75 99 ASN A CA 1
ATOM 799 C C . ASN A 1 99 ? -2.688 -0.688 -6.005 1.00 96.75 99 ASN A C 1
ATOM 801 O O . ASN A 1 99 ? -3.050 -0.612 -4.832 1.00 96.75 99 ASN A O 1
ATOM 805 N N . THR A 1 100 ? -2.150 0.349 -6.652 1.00 96.25 100 THR A N 1
ATOM 806 C CA . THR A 1 100 ? -1.901 1.654 -6.020 1.00 96.25 100 THR A CA 1
ATOM 807 C C . THR A 1 100 ? -3.180 2.239 -5.431 1.00 96.25 100 THR A C 1
ATOM 809 O O . THR A 1 100 ? -3.171 2.702 -4.293 1.00 96.25 100 THR A O 1
ATOM 812 N N . TYR A 1 101 ? -4.302 2.173 -6.155 1.00 94.75 101 TYR A N 1
ATOM 813 C CA . TYR A 1 101 ? -5.588 2.638 -5.640 1.00 94.75 101 TYR A CA 1
ATOM 814 C C . TYR A 1 101 ? -5.976 1.924 -4.337 1.00 94.75 101 TYR A C 1
ATOM 816 O O . TYR A 1 101 ? -6.290 2.585 -3.346 1.00 94.75 101 TYR A O 1
ATOM 824 N N . ASN A 1 102 ? -5.913 0.590 -4.316 1.00 95.88 102 ASN A N 1
ATOM 825 C CA . ASN A 1 102 ? -6.283 -0.199 -3.139 1.00 95.88 102 ASN A CA 1
ATOM 826 C C . ASN A 1 102 ? -5.362 0.081 -1.941 1.00 95.88 102 ASN A C 1
ATOM 828 O O . ASN A 1 102 ? -5.843 0.245 -0.818 1.00 95.88 102 ASN A O 1
ATOM 832 N N . ILE A 1 103 ? -4.053 0.195 -2.182 1.00 97.00 103 ILE A N 1
ATOM 833 C CA . ILE A 1 103 ? -3.056 0.491 -1.146 1.00 97.00 103 ILE A CA 1
ATOM 834 C C . ILE A 1 103 ? -3.284 1.891 -0.565 1.00 97.00 103 ILE A C 1
ATOM 836 O O . ILE A 1 103 ? -3.331 2.058 0.654 1.00 97.00 103 ILE A O 1
ATOM 840 N N . LEU A 1 104 ? -3.502 2.900 -1.414 1.00 94.88 104 LEU A N 1
ATOM 841 C CA . LEU A 1 104 ? -3.755 4.268 -0.958 1.00 94.88 104 LEU A CA 1
ATOM 842 C C . LEU A 1 104 ? -5.121 4.418 -0.272 1.00 94.88 104 LEU A C 1
ATOM 844 O O . LEU A 1 104 ? -5.254 5.215 0.657 1.00 94.88 104 LEU A O 1
ATOM 848 N N . ALA A 1 105 ? -6.127 3.628 -0.654 1.00 92.94 105 ALA A N 1
ATOM 849 C CA . ALA A 1 105 ? -7.391 3.557 0.074 1.00 92.94 105 ALA A CA 1
ATOM 850 C C . ALA A 1 105 ? -7.193 2.986 1.488 1.00 92.94 105 ALA A C 1
ATOM 852 O O . ALA A 1 105 ? -7.710 3.548 2.456 1.00 92.94 105 ALA A O 1
ATOM 853 N N . ALA A 1 106 ? -6.398 1.920 1.632 1.00 94.75 106 ALA A N 1
ATOM 854 C CA . ALA A 1 106 ? -6.023 1.395 2.942 1.00 94.75 106 ALA A CA 1
ATOM 855 C C . ALA A 1 106 ? -5.224 2.424 3.757 1.00 94.75 106 ALA A C 1
ATOM 857 O O . ALA A 1 106 ? -5.523 2.620 4.936 1.00 94.75 106 ALA A O 1
ATOM 858 N N . LYS A 1 107 ? -4.285 3.145 3.126 1.00 94.81 107 LYS A N 1
ATOM 859 C CA . LYS A 1 107 ? -3.526 4.231 3.767 1.00 94.81 107 LYS A CA 1
ATOM 860 C C . LYS A 1 107 ? -4.457 5.307 4.304 1.00 94.81 107 LYS A C 1
ATOM 862 O O . LYS A 1 107 ? -4.331 5.701 5.456 1.00 94.81 107 LYS A O 1
ATOM 867 N N . MET A 1 108 ? -5.440 5.723 3.511 1.00 91.88 108 MET A N 1
ATOM 868 C CA . MET A 1 108 ? -6.420 6.725 3.921 1.00 91.88 108 MET A CA 1
ATOM 869 C C . MET A 1 108 ? -7.158 6.318 5.205 1.00 91.88 108 MET A C 1
ATOM 871 O O . MET A 1 108 ? -7.348 7.148 6.095 1.00 91.88 108 MET A O 1
ATOM 875 N N . VAL A 1 109 ? -7.536 5.041 5.330 1.00 93.44 109 VAL A N 1
ATOM 876 C CA . VAL A 1 109 ? -8.142 4.505 6.559 1.00 93.44 109 VAL A CA 1
ATOM 877 C C . VAL A 1 109 ? -7.131 4.474 7.705 1.00 93.44 109 VAL A C 1
ATOM 879 O O . VAL A 1 109 ? -7.458 4.937 8.794 1.00 93.44 109 VAL A O 1
ATOM 882 N N . VAL A 1 110 ? -5.917 3.965 7.471 1.00 94.56 110 VAL A N 1
ATOM 883 C CA . VAL A 1 110 ? -4.833 3.865 8.469 1.00 94.56 110 VAL A CA 1
ATOM 884 C C . VAL A 1 110 ? -4.474 5.229 9.067 1.00 94.56 110 VAL A C 1
ATOM 886 O O . VAL A 1 110 ? -4.398 5.366 10.294 1.00 94.56 110 VAL A O 1
ATOM 889 N N . ASP A 1 111 ? -4.315 6.245 8.219 1.00 92.31 111 ASP A N 1
ATOM 890 C CA . ASP A 1 111 ? -3.927 7.603 8.609 1.00 92.31 111 ASP A CA 1
ATOM 891 C C . ASP A 1 111 ? -4.950 8.239 9.560 1.00 92.31 111 ASP A C 1
ATOM 893 O O . ASP A 1 111 ? -4.583 8.980 10.470 1.00 92.31 111 ASP A O 1
ATOM 897 N N . HIS A 1 112 ? -6.233 7.907 9.392 1.00 92.19 112 HIS A N 1
ATOM 898 C CA . HIS A 1 112 ? -7.326 8.478 10.181 1.00 92.19 112 HIS A CA 1
ATOM 899 C C . HIS A 1 112 ? -7.843 7.534 11.273 1.00 92.19 112 HIS A C 1
ATOM 901 O O . HIS A 1 112 ? -8.681 7.933 12.076 1.00 92.19 112 HIS A O 1
ATOM 907 N N . PHE A 1 113 ? -7.354 6.294 11.333 1.00 89.81 113 PHE A N 1
ATOM 908 C CA . PHE A 1 113 ? -7.848 5.281 12.261 1.00 89.81 113 PHE A CA 1
ATOM 909 C C . PHE A 1 113 ? -7.710 5.728 13.735 1.00 89.81 113 PHE A C 1
ATOM 911 O O . PHE A 1 113 ? -6.614 6.166 14.117 1.00 89.81 113 PHE A O 1
ATOM 918 N N . PRO A 1 114 ? -8.744 5.547 14.591 1.00 92.06 114 PRO A N 1
ATOM 919 C CA . PRO A 1 114 ? -10.007 4.841 14.335 1.00 9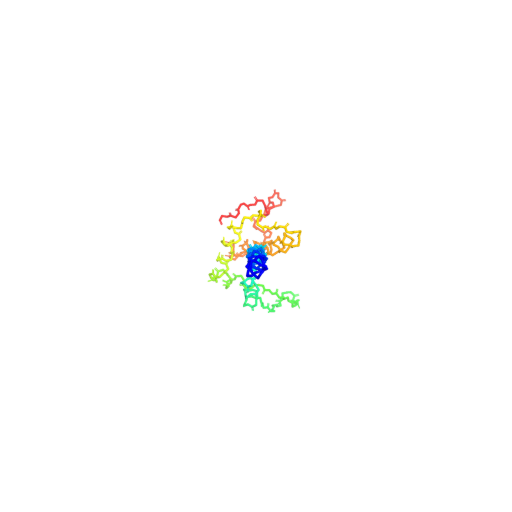2.06 114 PRO A CA 1
ATOM 920 C C . PRO A 1 114 ? -11.103 5.723 13.709 1.00 92.06 114 PRO A C 1
ATOM 922 O O . PRO A 1 114 ? -11.382 6.821 14.180 1.00 92.06 114 PRO A O 1
ATOM 925 N N . ILE A 1 115 ? -11.799 5.192 12.699 1.00 88.00 115 ILE A N 1
ATOM 926 C CA . ILE A 1 115 ? -12.957 5.835 12.049 1.00 88.00 115 ILE A CA 1
ATOM 927 C C . ILE A 1 115 ? -14.108 4.849 11.874 1.00 88.00 115 ILE A C 1
ATOM 929 O O . ILE A 1 115 ? -13.891 3.641 11.776 1.00 88.00 115 ILE A O 1
ATOM 933 N N . LYS A 1 116 ? -15.334 5.373 11.785 1.00 82.25 116 LYS A N 1
ATOM 934 C CA . LYS A 1 116 ? -16.522 4.568 11.466 1.00 82.25 116 LYS A CA 1
ATOM 935 C C . LYS A 1 116 ? -16.640 4.306 9.967 1.00 82.25 116 LYS A C 1
ATOM 937 O O . LYS A 1 116 ? -16.962 3.190 9.572 1.00 82.25 116 LYS A O 1
ATOM 942 N N . SER A 1 117 ? -16.355 5.307 9.137 1.00 79.75 117 SER A N 1
ATOM 943 C CA . SER A 1 117 ? -16.400 5.188 7.682 1.00 79.75 117 SER A CA 1
ATOM 944 C C . SER A 1 117 ? -15.307 6.021 7.022 1.00 79.75 117 SER A C 1
ATOM 946 O O . SER A 1 117 ? -15.064 7.164 7.397 1.00 79.75 117 SER A O 1
ATOM 948 N N . ILE A 1 118 ? -14.693 5.485 5.962 1.00 76.69 118 ILE A N 1
ATOM 949 C CA . ILE A 1 118 ? -13.767 6.246 5.106 1.00 76.69 118 ILE A CA 1
ATOM 950 C C . ILE A 1 118 ? -14.454 7.470 4.474 1.00 76.69 118 ILE A C 1
ATOM 952 O O . ILE A 1 118 ? -13.800 8.461 4.161 1.00 76.69 118 ILE A O 1
ATOM 956 N N . LYS A 1 119 ? -15.788 7.431 4.324 1.00 74.56 119 LYS A N 1
ATOM 957 C CA . LYS A 1 119 ? -16.577 8.568 3.831 1.00 74.56 119 LYS A CA 1
ATOM 958 C C . LYS A 1 119 ? -16.556 9.744 4.804 1.00 74.56 119 LYS A C 1
ATOM 960 O O . LYS A 1 119 ? -16.638 10.867 4.331 1.00 74.56 119 LYS A O 1
ATOM 965 N N . ASP A 1 120 ? -16.378 9.497 6.103 1.00 73.69 120 ASP A N 1
ATOM 966 C CA . ASP A 1 120 ? -16.336 10.537 7.142 1.00 73.69 120 ASP A CA 1
ATOM 967 C C . ASP A 1 120 ? -15.047 11.374 7.064 1.00 73.69 120 ASP A C 1
ATOM 969 O O . ASP A 1 120 ? -14.973 12.478 7.597 1.00 73.69 120 ASP A O 1
ATOM 973 N N . ILE A 1 121 ? -14.020 10.865 6.370 1.00 71.69 121 ILE A N 1
ATOM 974 C CA . ILE A 1 121 ? -12.782 11.602 6.090 1.00 71.69 121 ILE A CA 1
ATOM 975 C C . ILE A 1 121 ? -13.043 12.716 5.059 1.00 71.69 121 ILE A C 1
ATOM 977 O O . ILE A 1 121 ? -12.342 13.732 5.032 1.00 71.69 121 ILE A O 1
ATOM 981 N N . GLY A 1 122 ? -14.049 12.540 4.198 1.00 58.91 122 GLY A N 1
ATOM 982 C CA . GLY A 1 122 ? -14.507 13.510 3.207 1.00 58.91 122 GLY A CA 1
ATOM 983 C C . GLY A 1 122 ? -15.815 14.174 3.632 1.00 58.91 122 GLY A C 1
ATOM 984 O O . GLY A 1 122 ? -16.503 13.726 4.539 1.00 58.91 122 GLY A O 1
ATOM 985 N N . GLY A 1 123 ? -16.166 15.269 2.967 1.00 49.75 123 GLY A N 1
ATOM 986 C CA . GLY A 1 123 ? -17.485 15.894 3.102 1.00 49.75 123 GLY A CA 1
ATOM 987 C C . GLY A 1 123 ? -18.310 15.676 1.837 1.00 49.75 123 GLY A C 1
ATOM 988 O O . GLY A 1 123 ? -17.753 15.374 0.783 1.00 49.75 123 GLY A O 1
ATOM 989 N N . PHE A 1 124 ? -19.622 15.913 1.904 1.00 47.28 124 PHE A N 1
ATOM 990 C CA . PHE A 1 124 ? -20.543 15.803 0.758 1.00 47.28 124 PHE A CA 1
ATOM 991 C C . PHE A 1 124 ? -20.107 16.642 -0.468 1.00 47.28 124 PHE A C 1
ATOM 993 O O . PHE A 1 124 ? -20.401 16.284 -1.603 1.00 47.28 124 PHE A O 1
ATOM 1000 N N . PHE A 1 125 ? -19.339 17.716 -0.243 1.00 52.19 125 PHE A N 1
ATOM 1001 C CA . PHE A 1 125 ? -18.776 18.596 -1.280 1.00 52.19 125 PHE A CA 1
ATOM 1002 C C . PHE A 1 125 ? -17.243 18.508 -1.413 1.00 52.19 125 PHE A C 1
ATOM 1004 O O . PHE A 1 125 ? -16.649 19.197 -2.241 1.00 52.19 125 PHE A O 1
ATOM 1011 N N . SER A 1 126 ? -16.600 17.629 -0.637 1.00 58.34 126 SER A N 1
ATOM 1012 C CA . SER A 1 126 ? -15.144 17.459 -0.585 1.00 58.34 126 SER A CA 1
ATOM 1013 C C . SER A 1 126 ? -14.793 15.975 -0.704 1.00 58.34 126 SER A C 1
ATOM 1015 O O . SER A 1 126 ? -14.650 15.300 0.322 1.00 58.34 126 SER A O 1
ATOM 1017 N N . PRO A 1 127 ? -14.662 15.450 -1.939 1.00 59.94 127 PRO A N 1
ATOM 1018 C CA . PRO A 1 127 ? -14.302 14.058 -2.170 1.00 59.94 127 PRO A CA 1
ATOM 1019 C C . PRO A 1 127 ? -12.991 13.720 -1.463 1.00 59.94 127 PRO A C 1
ATOM 1021 O O . PRO A 1 127 ? -12.015 14.461 -1.587 1.00 59.94 127 PRO A O 1
ATOM 1024 N N . VAL A 1 128 ? -12.951 12.579 -0.772 1.00 54.66 128 VAL A N 1
ATOM 1025 C CA . VAL A 1 128 ? -11.752 12.069 -0.077 1.00 54.66 128 VAL A CA 1
ATOM 1026 C C . VAL A 1 128 ? -10.534 12.063 -1.008 1.00 54.66 128 VAL A C 1
ATOM 1028 O O . VAL A 1 128 ? -9.449 12.484 -0.628 1.00 54.66 128 VAL A O 1
ATOM 1031 N N . TRP A 1 129 ? -10.750 11.707 -2.272 1.00 61.00 129 TRP A N 1
ATOM 1032 C CA . TRP A 1 129 ? -9.729 11.606 -3.318 1.00 61.00 129 TRP A CA 1
ATOM 1033 C C . TRP A 1 129 ? -9.158 12.951 -3.799 1.00 61.00 129 TRP A C 1
ATOM 1035 O O . TRP A 1 129 ? -8.236 12.962 -4.607 1.00 61.00 129 TRP A O 1
ATOM 1045 N N . LYS A 1 130 ? -9.696 14.086 -3.329 1.00 59.59 130 LYS A N 1
ATOM 1046 C CA . LYS A 1 130 ? -9.132 15.426 -3.571 1.00 59.59 130 LYS A CA 1
ATOM 1047 C C . LYS A 1 130 ? -8.233 15.915 -2.429 1.00 59.59 130 LYS A C 1
ATOM 1049 O O . LYS A 1 130 ? -7.611 16.967 -2.570 1.00 59.59 130 LYS A O 1
ATOM 1054 N N . LYS A 1 131 ? -8.161 15.204 -1.295 1.00 59.00 131 LYS A N 1
ATOM 1055 C CA . LYS A 1 131 ? -7.239 15.553 -0.206 1.00 59.00 131 LYS A CA 1
ATOM 1056 C C . LYS A 1 131 ? -5.839 15.042 -0.537 1.00 59.00 131 LYS A C 1
ATOM 1058 O O . LYS A 1 131 ? -5.662 13.876 -0.871 1.00 59.00 131 LYS A O 1
ATOM 1063 N N . LYS A 1 132 ? -4.846 15.925 -0.422 1.00 52.88 132 LYS A N 1
ATOM 1064 C CA . LYS A 1 132 ? -3.431 15.565 -0.543 1.00 52.88 132 LYS A CA 1
ATOM 1065 C C . LYS A 1 132 ? -3.087 14.620 0.613 1.00 52.88 132 LYS A C 1
ATOM 1067 O O . LYS A 1 132 ? -3.279 15.015 1.765 1.00 52.88 132 LYS A O 1
ATOM 1072 N N . SER A 1 133 ? -2.628 13.400 0.323 1.00 50.62 133 SER A N 1
ATOM 1073 C CA . SER A 1 133 ? -1.991 12.573 1.351 1.00 50.62 133 SER A CA 1
ATOM 1074 C C . SER A 1 133 ? -0.767 13.340 1.845 1.00 50.62 133 SER A C 1
ATOM 1076 O O . SER A 1 133 ? 0.016 13.845 1.037 1.00 50.62 133 SER A O 1
ATOM 1078 N N . ARG A 1 134 ? -0.696 13.555 3.158 1.00 48.56 134 ARG A N 1
ATOM 1079 C CA . ARG A 1 134 ? 0.496 14.098 3.807 1.00 48.56 134 ARG A CA 1
ATOM 1080 C C . ARG A 1 134 ? 1.435 12.963 4.169 1.00 48.56 134 ARG A C 1
ATOM 1082 O O . ARG A 1 134 ? 0.918 11.848 4.425 1.00 48.56 134 ARG A O 1
#